Protein AF-A0A6G0VRV9-F1 (afdb_monomer)

InterPro domains:
  IPR029526 PiggyBac transposable element-derived protein [PF13843] (2-121)

Radius of gyration: 24.83 Å; Cα contacts (8 Å, |Δi|>4): 160; chains: 1; bounding box: 60×43×81 Å

Nearest PDB structures (foldseek):
  6x68-assembly1_C  TM=9.248E-01  e=3.740E-11  Trichoplusia ni
  4j36-assembly1_A  TM=4.587E-01  e=7.757E-01  Saccharomyces cerevisiae S288C
  3bw6-assembly1_A  TM=4.828E-01  e=2.258E+00  Saccharomyces cerevisiae
  4j36-assembly2_B  TM=3.950E-01  e=1.282E+00  Saccharomyces cerevisiae S288C
  5f4h-assembly1_B  TM=2.275E-01  e=4.232E+00  Saccharolobus islandicus L.S.2.15

Structure (mmCIF, N/CA/C/O backbone):
data_AF-A0A6G0VRV9-F1
#
_entry.id   AF-A0A6G0VRV9-F1
#
loop_
_atom_site.group_PDB
_atom_site.id
_atom_site.type_symbol
_atom_site.label_atom_id
_atom_site.label_alt_id
_atom_site.label_comp_id
_atom_site.label_asym_id
_atom_site.label_entity_id
_atom_site.label_seq_id
_atom_site.pdbx_PDB_ins_code
_atom_site.Cartn_x
_atom_site.Cartn_y
_atom_site.Cartn_z
_atom_site.occupancy
_atom_site.B_iso_or_equiv
_atom_site.auth_seq_id
_atom_site.auth_comp_id
_atom_site.auth_asym_id
_atom_site.auth_atom_id
_atom_site.pdbx_PDB_model_num
ATOM 1 N N . MET A 1 1 ? -25.689 -2.044 -9.302 1.00 43.22 1 MET A N 1
ATOM 2 C CA . MET A 1 1 ? -24.372 -1.617 -9.825 1.00 43.22 1 MET A CA 1
ATOM 3 C C . MET A 1 1 ? -24.298 -1.969 -11.307 1.00 43.22 1 MET A C 1
ATOM 5 O O . MET A 1 1 ? -24.482 -3.130 -11.628 1.00 43.22 1 MET A O 1
ATOM 9 N N . GLN A 1 2 ? -24.072 -1.004 -12.206 1.00 52.72 2 GLN A N 1
ATOM 10 C CA . GLN A 1 2 ? -23.997 -1.233 -13.667 1.00 52.72 2 GLN A CA 1
ATOM 11 C C . GLN A 1 2 ? -22.616 -1.723 -14.156 1.00 52.72 2 GLN A C 1
ATOM 13 O O . GLN A 1 2 ? -22.449 -2.021 -15.333 1.00 52.72 2 GLN A O 1
ATOM 18 N N . LYS A 1 3 ? -21.619 -1.819 -13.265 1.00 58.75 3 LYS A N 1
ATOM 19 C CA . LYS A 1 3 ? -20.287 -2.380 -13.538 1.00 58.75 3 LYS A CA 1
ATOM 20 C C . LYS A 1 3 ? -19.941 -3.388 -12.439 1.00 58.75 3 LYS A C 1
ATOM 22 O O . LYS A 1 3 ? -20.098 -3.063 -11.264 1.00 58.75 3 LYS A O 1
ATOM 27 N N . GLN A 1 4 ? -19.487 -4.585 -12.815 1.00 83.56 4 GLN A N 1
ATOM 28 C CA . GLN A 1 4 ? -19.044 -5.658 -11.909 1.00 83.56 4 GLN A CA 1
ATOM 29 C C . GLN A 1 4 ? -17.638 -5.360 -11.353 1.00 83.56 4 GLN A C 1
ATOM 31 O O . GLN A 1 4 ? -16.681 -6.077 -11.624 1.00 83.56 4 GLN A O 1
ATOM 36 N N . ILE A 1 5 ? -17.488 -4.244 -10.639 1.00 89.25 5 ILE A N 1
ATOM 37 C CA . ILE A 1 5 ? -16.215 -3.818 -10.048 1.00 89.25 5 ILE A CA 1
ATOM 38 C C . ILE A 1 5 ? -16.425 -3.646 -8.551 1.00 89.25 5 ILE A C 1
ATOM 40 O O . ILE A 1 5 ? -17.371 -2.982 -8.126 1.00 89.25 5 ILE A O 1
ATOM 44 N N . THR A 1 6 ? -15.522 -4.215 -7.760 1.00 92.00 6 THR A N 1
ATOM 45 C CA . THR A 1 6 ? -15.477 -4.036 -6.311 1.00 92.00 6 THR A CA 1
ATOM 46 C C . THR A 1 6 ? -14.357 -3.073 -5.919 1.00 92.00 6 THR A C 1
ATOM 48 O O . THR A 1 6 ? -13.410 -2.836 -6.669 1.00 92.00 6 THR A O 1
ATOM 51 N N . LEU A 1 7 ? -14.478 -2.484 -4.731 1.00 92.12 7 LEU A N 1
ATOM 52 C CA . LEU A 1 7 ? -13.477 -1.601 -4.147 1.00 92.12 7 LEU A CA 1
ATOM 53 C C . LEU A 1 7 ? -12.959 -2.207 -2.843 1.00 92.12 7 LEU A C 1
ATOM 55 O O . LEU A 1 7 ? -13.732 -2.721 -2.033 1.00 92.12 7 LEU A O 1
ATOM 59 N N . VAL A 1 8 ? -11.657 -2.079 -2.614 1.00 94.44 8 VAL A N 1
ATOM 60 C CA . VAL A 1 8 ? -11.011 -2.260 -1.311 1.00 94.44 8 VAL A CA 1
ATOM 61 C C . VAL A 1 8 ? -9.999 -1.132 -1.168 1.00 94.44 8 VAL A C 1
ATOM 63 O O . VAL A 1 8 ? -9.165 -0.930 -2.049 1.00 94.44 8 VAL A O 1
ATOM 66 N N . GLY A 1 9 ? -10.058 -0.370 -0.081 1.00 94.94 9 GLY A N 1
ATOM 67 C CA . GLY A 1 9 ? -9.124 0.735 0.103 1.00 94.94 9 GLY A CA 1
ATOM 68 C C . GLY A 1 9 ? -9.115 1.308 1.506 1.00 94.94 9 GLY A C 1
ATOM 69 O O . GLY A 1 9 ? -10.028 1.090 2.300 1.00 94.94 9 GLY A O 1
ATOM 70 N N . THR A 1 10 ? -8.062 2.063 1.811 1.00 95.31 10 THR A N 1
ATOM 71 C CA . THR A 1 10 ? -7.952 2.786 3.080 1.00 95.31 10 THR A CA 1
ATOM 72 C C . THR A 1 10 ? -8.697 4.114 3.019 1.00 95.31 10 THR A C 1
ATOM 74 O O . THR A 1 10 ? -8.670 4.823 2.013 1.00 95.31 10 THR A O 1
ATOM 77 N N . LEU A 1 11 ? -9.346 4.478 4.123 1.00 95.12 11 LEU A N 1
ATOM 78 C CA . LEU A 1 11 ? -9.965 5.785 4.297 1.00 95.12 11 LEU A CA 1
ATOM 79 C C . LEU A 1 11 ? -9.129 6.653 5.234 1.00 95.12 11 LEU A C 1
ATOM 81 O O . LEU A 1 11 ? -8.619 6.207 6.264 1.00 95.12 11 LEU A O 1
ATOM 85 N N . LYS A 1 12 ? -9.014 7.938 4.890 1.00 93.88 12 LYS A N 1
ATOM 86 C CA . LYS A 1 12 ? -8.414 8.929 5.786 1.00 93.88 12 LYS A CA 1
ATOM 87 C C . LYS A 1 12 ? -9.368 9.198 6.954 1.00 93.88 12 LYS A C 1
ATOM 89 O O . LYS A 1 12 ? -10.559 9.393 6.753 1.00 93.88 12 LYS A O 1
ATOM 94 N N . LYS A 1 13 ? -8.826 9.294 8.170 1.00 91.88 13 LYS A N 1
ATOM 95 C CA . LYS A 1 13 ? -9.591 9.526 9.414 1.00 91.88 13 LYS A CA 1
ATOM 96 C C . LYS A 1 13 ? -10.388 10.839 9.468 1.00 91.88 13 LYS A C 1
ATOM 98 O O . LYS A 1 13 ? -11.189 11.017 10.368 1.00 91.88 13 LYS A O 1
ATOM 103 N N . ASN A 1 14 ? -10.124 11.784 8.565 1.00 92.50 14 ASN A N 1
ATOM 104 C CA . ASN A 1 14 ? -10.771 13.099 8.532 1.00 92.50 14 ASN A CA 1
ATOM 105 C C . ASN A 1 14 ? -12.059 13.126 7.689 1.00 92.50 14 ASN A C 1
ATOM 107 O O . ASN A 1 14 ? -12.568 14.204 7.390 1.00 92.50 14 ASN A O 1
ATOM 111 N N . LYS A 1 15 ? -12.546 11.964 7.247 1.00 92.31 15 LYS A N 1
ATOM 112 C CA . LYS A 1 15 ? -13.795 11.839 6.496 1.00 92.31 15 LYS A CA 1
ATOM 113 C C . LYS A 1 15 ? -14.981 11.912 7.457 1.00 92.31 15 LYS A C 1
ATOM 115 O O . LYS A 1 15 ? -14.997 11.203 8.458 1.00 92.31 15 LYS A O 1
ATOM 120 N N . ARG A 1 16 ? -15.937 12.798 7.158 1.00 92.25 16 ARG A N 1
ATOM 121 C CA . ARG A 1 16 ? -17.099 13.099 8.019 1.00 92.25 16 ARG A CA 1
ATOM 122 C C . ARG A 1 16 ? -18.074 11.925 8.104 1.00 92.25 16 ARG A C 1
ATOM 124 O O . ARG A 1 16 ? -18.843 11.832 9.045 1.00 92.25 16 ARG A O 1
ATOM 131 N N . GLU A 1 17 ? -18.019 11.044 7.117 1.00 92.50 17 GLU A N 1
ATOM 132 C CA . GLU A 1 17 ? -18.858 9.862 6.967 1.00 92.50 17 GLU A CA 1
ATOM 133 C C . GLU A 1 17 ? -18.416 8.705 7.878 1.00 92.50 17 GLU A C 1
ATOM 135 O O . GLU A 1 17 ? -19.108 7.695 7.965 1.00 92.50 17 GLU A O 1
ATOM 140 N N . ILE A 1 18 ? -17.252 8.821 8.526 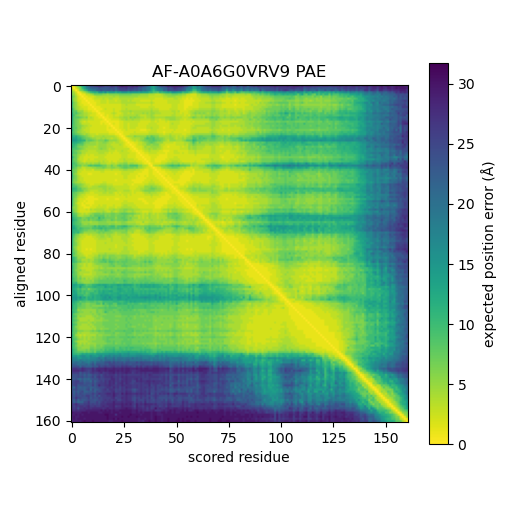1.00 93.56 18 ILE A N 1
ATOM 141 C CA . ILE A 1 18 ? -16.722 7.797 9.427 1.00 93.56 18 ILE A CA 1
ATOM 142 C C . ILE A 1 18 ? -17.308 8.019 10.828 1.00 93.56 18 ILE A C 1
ATOM 144 O O . ILE A 1 18 ? -17.050 9.074 11.417 1.00 93.56 18 ILE A O 1
ATOM 148 N N . PRO A 1 19 ? -18.021 7.032 11.404 1.00 93.75 19 PRO A N 1
ATOM 149 C CA . PRO A 1 19 ? -18.536 7.154 12.761 1.00 93.75 19 PRO A CA 1
ATOM 150 C C . PRO A 1 19 ? -17.398 7.289 13.791 1.00 93.75 19 PRO A C 1
ATOM 152 O O . PRO A 1 19 ? -16.334 6.677 13.609 1.00 93.75 19 PRO A O 1
ATOM 155 N N . PRO A 1 20 ? -17.585 8.053 14.885 1.00 92.44 20 PRO A N 1
ATOM 156 C CA . PRO A 1 20 ? -16.558 8.260 15.910 1.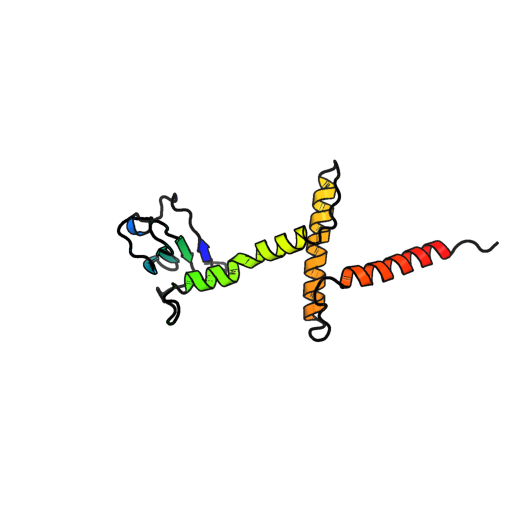00 92.44 20 PRO A CA 1
ATOM 157 C C . PRO A 1 20 ? -15.981 6.960 16.488 1.00 92.44 20 PRO A C 1
ATOM 159 O O . PRO A 1 20 ? -14.792 6.890 16.804 1.00 92.44 20 PRO A O 1
ATOM 162 N N . GLU A 1 21 ? -16.782 5.897 16.546 1.00 92.62 21 GLU A N 1
ATOM 163 C CA . GLU A 1 21 ? -16.405 4.568 17.030 1.00 92.62 21 GLU A CA 1
ATOM 164 C C . GLU A 1 21 ? -15.311 3.928 16.171 1.00 92.62 21 GLU A C 1
ATOM 166 O O . GLU A 1 21 ? -14.553 3.097 16.665 1.00 92.62 21 GLU A O 1
ATOM 171 N N . PHE A 1 22 ? -15.173 4.319 14.900 1.00 93.75 22 PHE A N 1
ATOM 172 C CA . PHE A 1 22 ? -14.143 3.823 13.979 1.00 93.75 22 PHE A CA 1
ATOM 173 C C . PHE A 1 22 ? -12.854 4.651 14.038 1.00 93.75 22 PHE A C 1
ATOM 175 O O . PHE A 1 22 ? -11.816 4.216 13.539 1.00 93.75 22 PHE A O 1
ATOM 182 N N . LEU A 1 23 ? -12.871 5.814 14.693 1.00 92.81 23 LEU A N 1
ATOM 183 C CA . LEU A 1 23 ? -11.705 6.685 14.808 1.00 92.81 23 LEU A CA 1
ATOM 184 C C . LEU A 1 23 ? -10.690 6.167 15.846 1.00 92.81 23 LEU A C 1
ATOM 186 O O . LEU A 1 23 ? -11.016 5.327 16.693 1.00 92.81 23 LEU A O 1
ATOM 190 N N . PRO A 1 24 ? -9.424 6.623 15.794 1.00 90.31 24 PRO A N 1
ATOM 191 C CA . PRO A 1 24 ? -8.433 6.265 16.801 1.00 90.31 24 PRO A CA 1
ATOM 192 C C . PRO A 1 24 ? -8.836 6.774 18.188 1.00 90.31 24 PRO A C 1
ATOM 194 O O . PRO A 1 24 ? -9.079 7.965 18.364 1.00 90.31 24 PRO A O 1
ATOM 197 N N . HIS A 1 25 ? -8.836 5.886 19.182 1.00 88.19 25 HIS A N 1
ATOM 198 C CA . HIS A 1 25 ? -9.127 6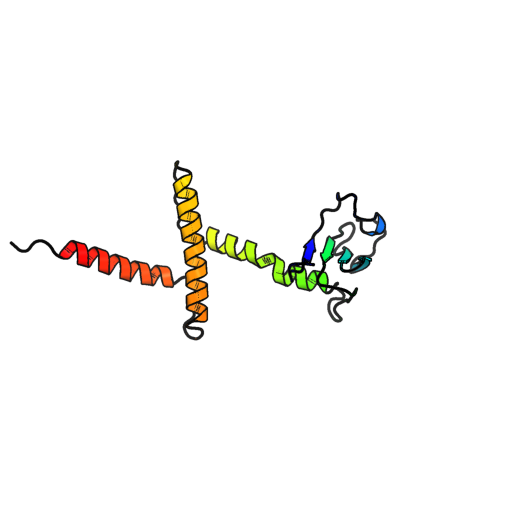.224 20.575 1.00 88.19 25 HIS A CA 1
ATOM 199 C C . HIS A 1 25 ? -8.120 5.539 21.508 1.00 88.19 25 HIS A C 1
ATOM 201 O 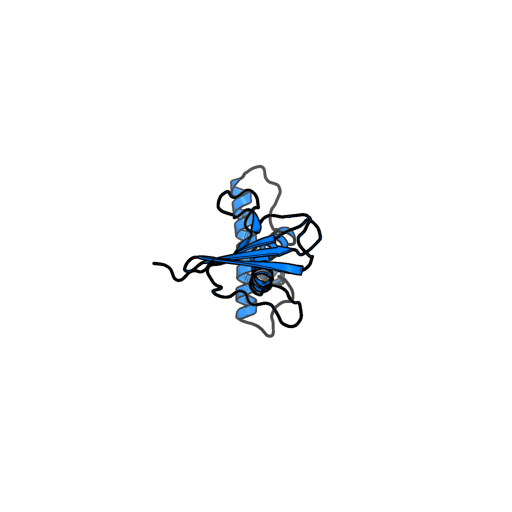O . HIS A 1 25 ? -7.690 4.418 21.232 1.00 88.19 25 HIS A O 1
ATOM 207 N N . LYS A 1 26 ? -7.746 6.192 22.618 1.00 86.06 26 LYS A N 1
ATOM 208 C CA . LYS A 1 26 ? -6.733 5.674 23.568 1.00 86.06 26 LYS A CA 1
ATOM 209 C C . LYS A 1 26 ? -7.151 4.357 24.232 1.00 86.06 26 LYS A C 1
ATOM 211 O O . LYS A 1 26 ? -6.293 3.551 24.574 1.00 86.06 26 LYS A O 1
ATOM 216 N N . ASN A 1 27 ? -8.459 4.146 24.368 1.00 87.50 27 ASN A N 1
ATOM 217 C CA . ASN A 1 27 ? -9.037 2.991 25.061 1.00 87.50 27 ASN A CA 1
ATOM 218 C C . ASN A 1 27 ? -9.181 1.751 24.164 1.00 87.50 27 ASN A C 1
ATOM 220 O O . ASN A 1 27 ? -9.602 0.705 24.645 1.00 87.50 27 ASN A O 1
ATOM 224 N N . LYS A 1 28 ? -8.859 1.835 22.864 1.00 88.88 28 LYS A N 1
ATOM 225 C CA . LYS A 1 28 ? -8.941 0.664 21.984 1.00 88.88 28 LYS A CA 1
ATOM 226 C C . LYS A 1 28 ? -7.758 -0.273 22.217 1.00 88.88 28 LYS A C 1
ATOM 228 O O . LYS A 1 28 ? -6.600 0.147 22.151 1.00 88.88 28 LYS A O 1
ATOM 233 N N . ALA A 1 29 ? -8.057 -1.553 22.423 1.00 90.81 29 ALA A N 1
ATOM 234 C CA . ALA A 1 29 ? -7.047 -2.595 22.552 1.00 90.81 29 ALA A CA 1
ATOM 235 C C . ALA A 1 29 ? -6.269 -2.783 21.238 1.00 90.81 29 ALA A C 1
ATOM 237 O O . ALA A 1 29 ? -6.822 -2.675 20.140 1.00 90.81 29 ALA A O 1
ATOM 238 N N . VAL A 1 30 ? -4.974 -3.078 21.341 1.00 91.69 30 VAL A N 1
ATOM 239 C CA . VAL A 1 30 ? -4.156 -3.436 20.174 1.00 91.69 30 VAL A CA 1
ATOM 240 C C . VAL A 1 30 ? -4.667 -4.756 19.596 1.00 91.69 30 VAL A C 1
ATOM 242 O O . VAL A 1 30 ? -5.093 -5.635 20.338 1.00 91.69 30 VAL A O 1
ATOM 245 N N . SER A 1 31 ? -4.651 -4.872 18.270 1.00 91.44 31 SER A N 1
ATOM 246 C CA . SER A 1 31 ? -5.206 -5.991 17.503 1.00 91.44 31 SER A CA 1
ATOM 247 C C . SER A 1 31 ? -6.729 -6.148 17.593 1.00 91.44 31 SER A C 1
ATOM 249 O O . SER A 1 31 ? -7.259 -7.149 17.122 1.00 91.44 31 SER A O 1
ATOM 251 N N . SER A 1 32 ? -7.448 -5.160 18.137 1.00 91.94 32 SER A N 1
ATOM 252 C CA . SER A 1 32 ? -8.911 -5.121 18.057 1.00 91.94 32 SER A CA 1
ATOM 253 C C . SER A 1 32 ? -9.393 -4.621 16.694 1.00 91.94 32 SER A C 1
ATOM 255 O O . SER A 1 32 ? -8.721 -3.822 16.025 1.00 91.94 32 SER A O 1
ATOM 257 N N . SER A 1 33 ? -10.578 -5.093 16.305 1.00 93.44 33 SER A N 1
ATOM 258 C CA . SER A 1 33 ? -11.244 -4.752 15.048 1.00 93.44 33 SER A CA 1
ATOM 259 C C . SER A 1 33 ? -12.701 -4.392 15.310 1.00 93.44 33 SER A C 1
ATOM 261 O O . SER A 1 33 ? -13.356 -5.033 16.126 1.00 93.44 33 SER A O 1
ATOM 263 N N . ILE A 1 34 ? -13.203 -3.376 14.615 1.00 94.12 34 ILE A N 1
ATOM 264 C CA . ILE A 1 34 ? -14.617 -2.987 14.603 1.00 94.12 34 ILE A CA 1
ATOM 265 C C . ILE A 1 34 ? -15.093 -3.045 13.158 1.00 94.12 34 ILE A C 1
ATOM 267 O O . ILE A 1 34 ? -14.393 -2.562 12.263 1.00 94.12 34 ILE A O 1
ATOM 271 N N . PHE A 1 35 ? -16.278 -3.608 12.953 1.00 95.12 35 PHE A N 1
ATOM 272 C CA . PHE A 1 35 ? -16.893 -3.770 11.644 1.00 95.12 35 PHE A CA 1
ATOM 273 C C . PHE A 1 35 ? -18.228 -3.033 11.594 1.00 95.12 35 PHE A C 1
ATOM 275 O O . PHE A 1 35 ? -19.011 -3.090 12.537 1.00 95.12 35 PHE A O 1
ATOM 282 N N . GLY A 1 36 ? -18.469 -2.325 10.498 1.00 94.12 36 GLY A N 1
ATOM 283 C CA . GLY A 1 36 ? -19.724 -1.647 10.207 1.00 94.12 36 GLY A CA 1
ATOM 284 C C . GLY A 1 36 ? -20.205 -2.075 8.836 1.00 94.12 36 GLY A C 1
ATOM 285 O O . GLY A 1 36 ? -19.415 -2.118 7.895 1.00 94.12 36 GLY A O 1
ATOM 286 N N . PHE A 1 37 ? -21.488 -2.390 8.722 1.00 93.81 37 PHE A N 1
ATOM 287 C CA . PHE A 1 37 ? -22.076 -2.898 7.489 1.00 93.81 37 PHE A CA 1
ATOM 288 C C . PHE A 1 37 ? -23.188 -1.964 7.044 1.00 93.81 37 PHE A C 1
ATOM 290 O O . PHE A 1 37 ? -24.045 -1.575 7.836 1.00 93.81 37 PHE A O 1
ATOM 297 N N . GLN A 1 38 ? -23.171 -1.597 5.769 1.00 90.75 38 GLN A N 1
ATOM 298 C CA . GLN A 1 38 ? -24.234 -0.818 5.160 1.00 90.75 38 GLN A CA 1
ATOM 299 C C . GLN A 1 38 ? -24.470 -1.322 3.742 1.00 90.75 38 GLN A C 1
ATOM 301 O O . GLN A 1 38 ? -23.659 -1.070 2.853 1.00 90.75 38 GLN A O 1
ATOM 306 N N . LYS A 1 39 ? -25.618 -1.977 3.528 1.00 87.31 39 LYS A N 1
ATOM 307 C CA . LYS A 1 39 ? -25.999 -2.583 2.243 1.00 87.31 39 LYS A CA 1
ATOM 308 C C . LYS A 1 39 ? -24.895 -3.515 1.718 1.00 87.31 39 LYS A C 1
ATOM 310 O O . LYS A 1 39 ? -24.680 -4.579 2.276 1.00 87.31 39 LYS A O 1
ATOM 315 N N . ASP A 1 40 ? -24.204 -3.084 0.671 1.00 88.06 40 ASP A N 1
ATOM 316 C CA . ASP A 1 40 ? -23.151 -3.755 -0.088 1.00 88.06 40 ASP A CA 1
ATOM 317 C C . ASP A 1 40 ? -21.742 -3.257 0.283 1.00 88.06 40 ASP A C 1
ATOM 319 O O . ASP A 1 40 ? -20.795 -3.388 -0.494 1.00 88.06 40 ASP A O 1
ATOM 323 N N . LYS A 1 41 ? -21.602 -2.618 1.450 1.00 92.19 41 LYS A N 1
ATOM 324 C CA . LYS A 1 41 ? -20.353 -2.012 1.912 1.00 92.19 41 LYS A CA 1
ATOM 325 C C . LYS A 1 41 ? -20.035 -2.434 3.330 1.00 92.19 41 LYS A C 1
ATOM 327 O O . LYS A 1 41 ? -20.900 -2.466 4.205 1.00 92.19 41 LYS A O 1
ATOM 332 N N . MET A 1 42 ? -18.751 -2.632 3.558 1.00 94.50 42 MET A N 1
ATOM 333 C CA . MET A 1 42 ? -18.176 -2.956 4.843 1.00 94.50 42 MET A CA 1
ATOM 334 C C . MET A 1 42 ? -17.094 -1.938 5.190 1.00 94.50 42 MET A C 1
ATOM 336 O O . MET A 1 42 ? -16.147 -1.715 4.432 1.00 94.50 42 MET A O 1
ATOM 340 N N . LEU A 1 43 ? -17.228 -1.327 6.360 1.00 95.56 43 LEU A N 1
ATOM 341 C CA . LEU A 1 43 ? -16.241 -0.458 6.976 1.00 95.56 43 LEU A CA 1
ATOM 342 C C . LEU A 1 43 ? -15.532 -1.236 8.085 1.00 95.56 43 LEU A C 1
ATOM 344 O O . LEU A 1 43 ? -16.173 -1.865 8.920 1.00 95.56 43 LEU A O 1
ATOM 348 N N . THR A 1 44 ? -14.206 -1.184 8.116 1.00 95.38 44 THR A N 1
ATOM 349 C CA . THR A 1 44 ? -13.388 -1.854 9.132 1.00 95.38 44 THR A CA 1
ATOM 350 C C . THR A 1 44 ? -12.458 -0.858 9.796 1.00 95.38 44 THR A C 1
ATOM 352 O O . THR A 1 44 ? -11.726 -0.152 9.112 1.00 95.38 44 THR A O 1
ATOM 355 N N . SER A 1 45 ? -12.438 -0.833 11.126 1.00 95.62 45 SER A N 1
ATOM 356 C CA . SER A 1 45 ? -11.444 -0.122 11.935 1.00 95.62 45 SER A CA 1
ATOM 357 C C . SER A 1 45 ? -10.572 -1.146 12.651 1.00 95.62 45 SER A C 1
ATOM 359 O O . SER A 1 45 ? -11.046 -1.793 13.581 1.00 95.62 45 SER A O 1
ATOM 361 N N . TYR A 1 46 ? -9.295 -1.242 12.288 1.00 95.25 46 TYR A N 1
ATOM 362 C CA . TYR A 1 46 ? -8.319 -2.125 12.934 1.00 95.25 46 TYR A CA 1
ATOM 363 C C . TYR A 1 46 ? -7.237 -1.334 13.659 1.00 95.25 46 TYR A C 1
ATOM 365 O O . TYR A 1 46 ? -6.738 -0.332 13.143 1.00 95.25 46 TYR A O 1
ATOM 373 N N . VAL A 1 47 ? -6.825 -1.802 14.836 1.00 94.81 47 VAL A N 1
ATOM 374 C CA . VAL A 1 47 ? -5.806 -1.148 15.669 1.00 94.81 47 VAL A CA 1
ATOM 375 C C . VAL A 1 47 ? -4.492 -1.933 15.622 1.00 94.81 47 VAL A C 1
ATOM 377 O O . VAL A 1 47 ? -4.250 -2.769 16.489 1.00 94.81 47 VAL A O 1
ATOM 380 N N . PRO A 1 48 ? -3.590 -1.683 14.652 1.00 91.56 48 PRO A N 1
ATOM 381 C CA . PRO A 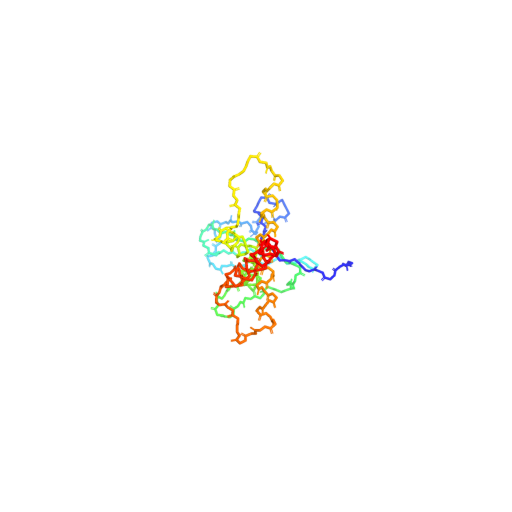1 48 ? -2.328 -2.422 14.566 1.00 91.56 48 PRO A CA 1
ATOM 382 C C . PRO A 1 48 ? -1.361 -2.113 15.715 1.00 91.56 48 PRO A C 1
ATOM 384 O O . PRO A 1 48 ? -0.500 -2.926 16.033 1.00 91.56 48 PRO A O 1
ATOM 387 N N . ARG A 1 49 ? -1.431 -0.904 16.290 1.00 91.69 49 ARG A N 1
ATOM 388 C CA . ARG A 1 49 ? -0.549 -0.422 17.366 1.00 91.69 49 ARG A CA 1
ATOM 389 C C . ARG A 1 49 ? -1.311 0.558 18.253 1.00 91.69 49 A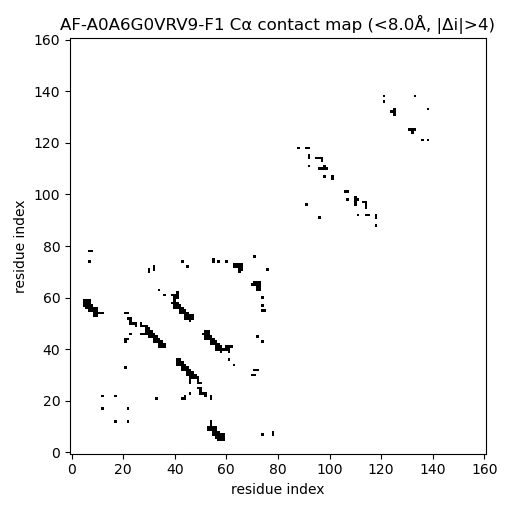RG A C 1
ATOM 391 O O . ARG A 1 49 ? -2.267 1.184 17.798 1.00 91.69 49 ARG A O 1
ATOM 398 N N . LYS A 1 50 ? -0.850 0.750 19.493 1.00 89.69 50 LYS A N 1
ATOM 399 C CA . LYS A 1 50 ? -1.450 1.710 20.435 1.00 89.69 50 LYS A CA 1
ATOM 400 C C . LYS A 1 50 ? -1.568 3.097 19.790 1.00 89.69 50 LYS A C 1
ATOM 402 O O . LYS A 1 50 ? -0.630 3.566 19.146 1.00 89.69 50 LYS A O 1
ATOM 407 N N . ASN A 1 51 ? -2.730 3.733 19.946 1.00 86.12 51 ASN A N 1
ATOM 408 C CA . ASN A 1 51 ? -3.075 5.044 19.375 1.00 86.12 51 ASN A CA 1
ATOM 409 C C . ASN A 1 51 ? -3.027 5.141 17.833 1.00 86.12 51 ASN A C 1
ATOM 411 O O . ASN A 1 51 ? -3.079 6.247 17.293 1.00 86.12 51 ASN A O 1
ATOM 415 N N . LYS A 1 52 ? -2.935 4.020 17.103 1.00 91.06 52 LYS A N 1
ATOM 416 C CA . LYS A 1 52 ? -3.001 3.996 15.636 1.00 91.06 52 LYS A CA 1
ATOM 417 C C . LYS A 1 52 ? -4.132 3.091 15.176 1.00 91.06 52 LYS A C 1
ATOM 419 O O . LYS A 1 52 ? -4.180 1.925 15.546 1.00 91.06 52 LYS A O 1
ATOM 424 N N . THR A 1 53 ? -4.982 3.619 14.304 1.00 93.88 53 THR A N 1
ATOM 425 C CA . THR A 1 53 ? -6.087 2.877 13.691 1.00 93.88 53 THR A CA 1
ATOM 426 C C . THR A 1 53 ? -6.001 3.002 12.181 1.00 93.88 53 THR A C 1
ATOM 428 O O . THR A 1 53 ? -5.753 4.089 11.657 1.00 93.88 53 THR A O 1
ATOM 431 N N . VAL A 1 54 ? -6.188 1.881 11.496 1.00 94.81 54 VAL A N 1
ATOM 432 C CA . VAL A 1 54 ? -6.329 1.802 10.046 1.00 94.81 54 VAL A CA 1
ATOM 433 C C . VAL A 1 54 ? -7.800 1.579 9.752 1.00 94.81 54 VAL A C 1
ATOM 435 O O . VAL A 1 54 ? -8.406 0.660 10.299 1.00 94.81 54 VAL A O 1
ATOM 438 N N . ILE A 1 55 ? -8.359 2.435 8.904 1.00 96.06 55 ILE A N 1
ATOM 439 C CA . ILE A 1 55 ? -9.757 2.365 8.497 1.00 96.06 55 ILE A CA 1
ATOM 440 C C . ILE A 1 55 ? -9.787 1.919 7.041 1.00 96.06 55 ILE A C 1
ATOM 442 O O . ILE A 1 55 ? -9.111 2.523 6.204 1.00 96.06 55 ILE A O 1
ATOM 446 N N . LEU A 1 56 ? -10.542 0.866 6.745 1.00 95.75 56 LEU A N 1
ATOM 447 C CA . LEU A 1 56 ? -10.718 0.334 5.399 1.00 95.75 56 LEU A CA 1
ATOM 448 C C . LEU A 1 56 ? -12.189 0.304 5.025 1.00 95.75 56 LEU A C 1
ATOM 450 O O . LEU A 1 56 ? -13.037 0.002 5.858 1.00 95.75 56 LEU A O 1
ATOM 454 N N . LEU A 1 57 ? -12.461 0.582 3.757 1.00 95.25 57 LEU A N 1
ATOM 455 C CA . LEU A 1 57 ? -13.759 0.409 3.131 1.00 95.25 57 LEU A CA 1
ATOM 456 C C . LEU A 1 57 ? -13.636 -0.673 2.068 1.00 95.25 57 LEU A C 1
ATOM 458 O O . LEU A 1 57 ? -12.707 -0.646 1.256 1.00 95.25 57 LEU A O 1
ATOM 462 N N . SER A 1 58 ? -14.591 -1.593 2.051 1.00 94.62 58 SER A N 1
ATOM 463 C CA . SER A 1 58 ? -14.716 -2.572 0.988 1.00 94.62 58 SER A CA 1
ATOM 464 C C . SER A 1 58 ? -16.154 -2.726 0.517 1.00 94.62 58 SER A C 1
ATOM 466 O O . SER A 1 58 ? -17.083 -2.617 1.306 1.00 94.62 58 SER A O 1
ATOM 468 N N . THR A 1 59 ? -16.316 -2.998 -0.775 1.00 93.75 59 THR A N 1
ATOM 469 C CA . THR A 1 59 ? -17.563 -3.495 -1.378 1.00 93.75 59 THR A CA 1
ATOM 470 C C . THR A 1 59 ? -17.417 -4.933 -1.891 1.00 93.75 59 THR A C 1
ATOM 472 O O . THR A 1 59 ? -18.244 -5.403 -2.663 1.00 93.75 59 THR A O 1
ATOM 475 N N . MET A 1 60 ? -16.306 -5.590 -1.547 1.00 91.00 60 MET A N 1
ATOM 476 C CA . MET A 1 60 ? -15.998 -6.983 -1.884 1.00 91.00 60 MET A CA 1
ATOM 477 C C . MET A 1 60 ? -16.350 -7.927 -0.731 1.00 91.00 60 MET A C 1
ATOM 479 O O . MET A 1 60 ? -16.710 -9.071 -0.970 1.00 91.00 60 MET A O 1
ATOM 483 N N . HIS A 1 61 ? -16.240 -7.437 0.505 1.00 92.38 61 HIS A N 1
ATOM 484 C CA . HIS A 1 61 ? -16.467 -8.212 1.719 1.00 92.38 61 HIS A CA 1
ATOM 485 C C . HIS A 1 61 ? -17.854 -7.915 2.289 1.00 92.38 61 HIS A C 1
ATOM 487 O O . HIS A 1 61 ? -18.239 -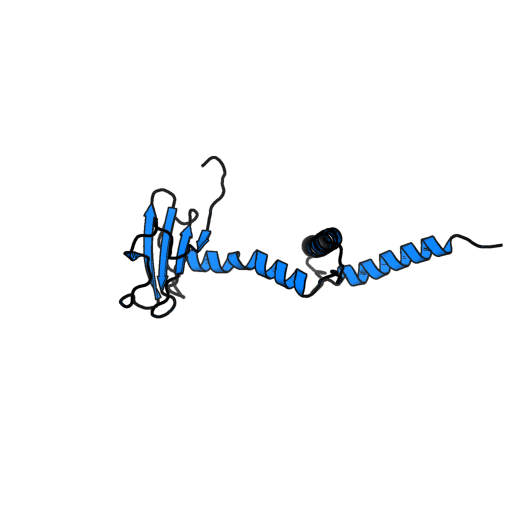6.750 2.410 1.00 92.38 61 HIS A O 1
ATOM 493 N N . ASP A 1 62 ? -18.570 -8.966 2.675 1.00 88.25 62 ASP A N 1
ATOM 494 C CA . ASP A 1 62 ? -19.897 -8.919 3.294 1.00 88.25 62 ASP A CA 1
ATOM 495 C C . ASP A 1 62 ? -19.872 -9.287 4.790 1.00 88.25 62 ASP A C 1
ATOM 497 O O . ASP A 1 62 ? -20.851 -9.054 5.500 1.00 88.25 62 ASP A O 1
ATOM 501 N N . LYS A 1 63 ? -18.753 -9.831 5.292 1.00 88.94 63 LYS A N 1
ATOM 502 C CA . LYS A 1 63 ? -18.603 -10.341 6.664 1.00 88.94 63 LYS A CA 1
ATOM 503 C C . LYS A 1 63 ? -17.315 -9.873 7.337 1.00 88.94 63 LYS A C 1
ATOM 505 O O . LYS A 1 63 ? -16.280 -9.683 6.710 1.00 88.94 63 LYS A O 1
ATOM 510 N N . GLY A 1 64 ? -17.394 -9.732 8.660 1.00 86.00 64 GLY A N 1
ATOM 511 C CA . GLY A 1 64 ? -16.300 -9.366 9.567 1.00 86.00 64 GLY A CA 1
ATOM 512 C C . GLY A 1 64 ? -15.412 -10.540 9.949 1.00 86.00 64 GLY A C 1
ATOM 513 O O . GLY A 1 64 ? -15.289 -10.841 11.134 1.00 86.00 64 GLY A O 1
ATOM 514 N N . SER A 1 65 ? -14.837 -11.225 8.967 1.00 89.50 65 SER A N 1
ATOM 515 C CA . SER A 1 65 ? -13.968 -12.380 9.185 1.00 89.50 65 SER A CA 1
ATOM 516 C C . SER A 1 65 ? -12.572 -11.973 9.671 1.00 89.50 65 SER A C 1
ATOM 518 O O . SER A 1 65 ? -11.996 -10.949 9.279 1.00 89.50 65 SER A O 1
ATOM 520 N N . LEU A 1 66 ? -12.032 -12.795 10.570 1.00 90.25 66 LEU A N 1
ATOM 521 C CA . LEU A 1 66 ? -10.671 -12.696 11.076 1.00 90.25 66 LEU A CA 1
ATOM 522 C C . LEU A 1 66 ? -9.905 -13.939 10.638 1.00 90.25 66 LEU A C 1
ATOM 524 O O . LEU A 1 66 ? -10.417 -15.049 10.742 1.00 90.25 66 LEU A O 1
ATOM 528 N N . ASP A 1 67 ? -8.659 -13.749 10.227 1.00 89.38 67 ASP A N 1
ATOM 529 C CA . ASP A 1 67 ? -7.759 -14.857 9.941 1.00 89.38 67 ASP A CA 1
ATOM 530 C C . ASP A 1 67 ? -7.435 -15.645 11.223 1.00 89.38 67 ASP A C 1
ATOM 532 O O . ASP A 1 67 ? -7.065 -15.064 12.250 1.00 89.38 67 ASP A O 1
ATOM 536 N N . ASN A 1 68 ? -7.526 -16.974 11.150 1.00 84.75 68 ASN A N 1
ATOM 537 C CA . ASN A 1 68 ? -7.366 -17.865 12.304 1.00 84.75 68 ASN A CA 1
ATOM 538 C C . ASN A 1 68 ? -5.965 -17.788 12.931 1.00 84.75 68 ASN A C 1
ATOM 540 O O . ASN A 1 68 ? -5.821 -17.954 14.143 1.00 84.75 68 ASN A O 1
ATOM 544 N N . PHE A 1 69 ? -4.933 -17.512 12.128 1.00 85.44 69 PHE A N 1
ATOM 545 C CA . PHE A 1 69 ? -3.544 -17.502 12.589 1.00 85.44 69 PHE A CA 1
ATOM 546 C C . PHE A 1 69 ? -3.113 -16.125 13.091 1.00 85.44 69 PHE A C 1
ATOM 548 O O . PHE A 1 69 ? -2.581 -15.978 14.190 1.00 85.44 69 PHE A O 1
ATOM 555 N N . THR A 1 70 ? -3.339 -15.090 12.285 1.00 86.06 70 THR A N 1
ATOM 556 C CA . THR A 1 70 ? -2.865 -13.731 12.562 1.00 86.06 70 THR A CA 1
ATOM 557 C C . THR A 1 70 ? -3.852 -12.901 13.375 1.00 86.06 70 THR A C 1
ATOM 559 O O . THR A 1 70 ? -3.466 -11.843 13.881 1.00 86.06 70 THR A O 1
ATOM 562 N N . LYS A 1 71 ? -5.111 -13.351 13.496 1.00 87.25 71 LYS A N 1
ATOM 563 C CA . LYS A 1 71 ? -6.235 -12.619 14.110 1.00 87.25 71 LYS A CA 1
ATOM 564 C C . LYS A 1 71 ? -6.471 -11.240 13.486 1.00 87.25 71 LYS A C 1
ATOM 566 O O . LYS A 1 71 ? -7.028 -10.343 14.122 1.00 87.25 71 LYS A O 1
ATOM 571 N N . LYS A 1 72 ? -6.009 -11.038 12.250 1.00 92.31 72 LYS A N 1
ATOM 572 C CA . LYS A 1 72 ? -6.213 -9.803 11.490 1.00 92.31 72 LYS A CA 1
ATOM 573 C C . LYS A 1 72 ? -7.492 -9.912 10.667 1.00 92.31 72 LYS A C 1
ATOM 575 O O . LYS A 1 72 ? -7.801 -11.001 10.194 1.00 92.31 72 LYS A O 1
ATOM 580 N N . PRO A 1 73 ? -8.196 -8.795 10.435 1.00 93.81 73 PRO A N 1
ATOM 581 C CA . PRO A 1 73 ? -9.281 -8.753 9.465 1.00 93.81 73 PRO A CA 1
ATOM 582 C C . PRO A 1 73 ? -8.831 -9.227 8.085 1.00 93.81 73 PRO A C 1
ATOM 584 O O . PRO A 1 73 ? -7.807 -8.751 7.587 1.00 93.81 73 PRO A O 1
ATOM 587 N N . GLU A 1 74 ? -9.614 -10.097 7.449 1.00 93.25 74 GLU A N 1
ATOM 588 C CA . GLU A 1 74 ? -9.321 -10.595 6.094 1.00 93.25 74 GLU A CA 1
ATOM 589 C C . GLU A 1 74 ? -9.172 -9.445 5.092 1.00 93.25 74 GLU A C 1
ATOM 591 O O . GLU A 1 74 ? -8.178 -9.372 4.376 1.00 93.25 74 GLU A O 1
ATOM 596 N N . ILE A 1 75 ? -10.041 -8.432 5.175 1.00 93.88 75 ILE A N 1
ATOM 597 C CA . ILE A 1 75 ? -9.948 -7.192 4.383 1.00 93.88 75 ILE A CA 1
ATOM 598 C C . ILE A 1 75 ? -8.563 -6.523 4.435 1.00 93.88 75 ILE A C 1
ATOM 600 O O . ILE A 1 75 ? -8.126 -5.910 3.460 1.00 93.88 75 ILE A O 1
ATOM 604 N N . ILE A 1 76 ? -7.845 -6.616 5.560 1.00 93.88 76 ILE A N 1
ATOM 605 C CA . ILE A 1 76 ? -6.490 -6.062 5.694 1.00 93.88 76 ILE A CA 1
ATOM 606 C C . ILE A 1 76 ? -5.463 -6.939 4.998 1.00 93.88 76 ILE A C 1
ATOM 608 O O . ILE A 1 76 ? -4.497 -6.412 4.443 1.00 93.88 76 ILE A O 1
ATOM 612 N N . MET A 1 77 ? -5.642 -8.254 5.049 1.00 92.75 77 MET A N 1
ATOM 613 C CA . MET A 1 77 ? -4.788 -9.200 4.342 1.00 92.75 77 MET A CA 1
ATOM 614 C C . MET A 1 77 ? -4.937 -9.001 2.833 1.00 92.75 77 MET A C 1
ATOM 616 O O . MET A 1 77 ? -3.937 -8.764 2.152 1.00 92.75 77 MET A O 1
ATOM 620 N N . ASP A 1 78 ? -6.173 -8.924 2.349 1.00 92.94 78 ASP A N 1
ATOM 621 C CA . ASP A 1 78 ? -6.497 -8.688 0.942 1.00 92.94 78 ASP A CA 1
ATOM 622 C C . ASP A 1 78 ? -5.979 -7.337 0.457 1.00 92.94 78 ASP A C 1
ATOM 624 O O . ASP A 1 78 ? -5.282 -7.258 -0.560 1.00 92.94 78 ASP A O 1
ATOM 628 N N . TYR A 1 79 ? -6.215 -6.269 1.225 1.00 94.00 79 TYR A N 1
ATOM 629 C CA . TYR A 1 79 ? -5.649 -4.956 0.926 1.00 94.00 79 TYR A CA 1
ATOM 630 C C . TYR A 1 79 ? -4.117 -4.997 0.859 1.00 94.00 79 TYR A C 1
ATOM 632 O O . TYR A 1 79 ? -3.519 -4.435 -0.055 1.00 94.00 79 TYR A O 1
ATOM 640 N N . ASN A 1 80 ? -3.450 -5.662 1.808 1.00 92.12 80 ASN A N 1
ATOM 641 C CA . ASN A 1 80 ? -1.989 -5.725 1.822 1.00 92.12 80 ASN A CA 1
ATOM 642 C C . ASN A 1 80 ? -1.409 -6.555 0.673 1.00 92.12 80 ASN A C 1
ATOM 644 O O . ASN A 1 80 ? -0.324 -6.215 0.202 1.00 92.12 80 ASN A O 1
ATOM 648 N N . SER A 1 81 ? -2.113 -7.597 0.225 1.00 91.19 81 SER A N 1
ATOM 649 C CA . SER A 1 81 ? -1.698 -8.423 -0.913 1.00 91.19 81 SER A CA 1
ATOM 650 C C . SER A 1 81 ? -1.765 -7.662 -2.244 1.00 91.19 81 SER A C 1
ATOM 652 O O . SER A 1 81 ? -0.925 -7.866 -3.117 1.00 91.19 81 SER A O 1
ATOM 654 N N . THR A 1 82 ? -2.711 -6.726 -2.377 1.00 89.81 82 THR A N 1
ATOM 655 C CA . THR A 1 82 ? -3.007 -6.041 -3.647 1.00 89.81 82 THR A CA 1
ATOM 656 C C . THR A 1 82 ? -2.431 -4.629 -3.746 1.00 89.81 82 THR A C 1
ATOM 658 O O . THR A 1 82 ? -2.034 -4.203 -4.832 1.00 89.81 82 THR A O 1
ATOM 661 N N . LYS A 1 83 ? -2.306 -3.895 -2.630 1.00 89.44 83 LYS A N 1
ATOM 662 C CA . LYS A 1 83 ? -1.873 -2.480 -2.616 1.00 89.44 83 LYS A CA 1
ATOM 663 C C . LYS A 1 83 ? -0.501 -2.216 -3.251 1.00 89.44 83 LYS A C 1
ATOM 665 O O . LYS A 1 83 ? -0.217 -1.085 -3.623 1.00 89.44 83 LYS A O 1
ATOM 670 N N . GLY A 1 84 ? 0.364 -3.230 -3.332 1.00 88.38 84 GLY A N 1
ATOM 671 C CA . GLY A 1 84 ? 1.752 -3.080 -3.775 1.00 88.38 84 GLY A CA 1
ATOM 672 C C . GLY A 1 84 ? 1.948 -3.030 -5.290 1.00 88.38 84 GLY A C 1
ATOM 673 O O . GLY A 1 84 ? 3.056 -2.742 -5.729 1.00 88.38 84 GLY A O 1
ATOM 674 N N . GLY A 1 85 ? 0.918 -3.312 -6.098 1.00 86.81 85 GLY A N 1
ATOM 675 C CA . GLY A 1 85 ? 1.073 -3.442 -7.553 1.00 86.81 85 GLY A CA 1
ATOM 676 C C . GLY A 1 85 ? 1.696 -2.209 -8.219 1.00 86.81 85 GLY A C 1
ATOM 677 O O . GLY A 1 85 ? 2.669 -2.335 -8.961 1.00 86.81 85 GLY A O 1
ATOM 678 N N . VAL A 1 86 ? 1.182 -1.016 -7.905 1.00 87.31 86 VAL A N 1
ATOM 679 C CA . VAL A 1 86 ? 1.680 0.253 -8.469 1.00 87.31 86 VAL A CA 1
ATOM 680 C C . VAL A 1 86 ? 3.076 0.584 -7.938 1.00 87.31 86 VAL A C 1
ATOM 682 O O . VAL A 1 86 ? 3.981 0.816 -8.733 1.00 87.31 86 VAL A O 1
ATOM 685 N N . ASP A 1 87 ? 3.291 0.491 -6.621 1.00 90.06 87 ASP A N 1
ATOM 686 C CA . ASP A 1 87 ? 4.592 0.770 -5.989 1.00 90.06 87 ASP A CA 1
ATOM 687 C C . ASP A 1 87 ? 5.720 -0.109 -6.563 1.00 90.06 87 ASP A C 1
ATOM 689 O O . ASP A 1 87 ? 6.863 0.330 -6.719 1.00 90.06 87 ASP A O 1
ATOM 693 N N . ILE A 1 88 ? 5.413 -1.369 -6.892 1.00 87.56 88 ILE A N 1
ATOM 694 C CA . ILE A 1 88 ? 6.361 -2.301 -7.511 1.00 87.56 88 ILE A CA 1
ATOM 695 C C . ILE A 1 88 ? 6.729 -1.835 -8.925 1.00 87.56 88 ILE A C 1
ATOM 697 O O . ILE A 1 88 ? 7.914 -1.818 -9.272 1.00 87.56 88 ILE A O 1
ATOM 701 N N . VAL A 1 89 ? 5.743 -1.436 -9.732 1.00 87.88 89 VAL A N 1
ATOM 702 C CA . VAL A 1 89 ? 5.962 -0.900 -11.086 1.00 87.88 89 VAL A CA 1
ATOM 703 C C . VAL A 1 89 ? 6.775 0.393 -11.028 1.00 87.88 89 VAL A C 1
ATOM 705 O O . VAL A 1 89 ? 7.768 0.510 -11.747 1.00 87.88 89 VAL A O 1
ATOM 708 N N . ASP A 1 90 ? 6.448 1.307 -10.118 1.00 87.94 90 ASP A N 1
ATOM 709 C CA . ASP A 1 90 ? 7.176 2.563 -9.922 1.00 87.94 90 ASP A CA 1
ATOM 710 C C . ASP A 1 90 ? 8.627 2.319 -9.498 1.00 87.94 90 ASP A C 1
ATOM 712 O O . ASP A 1 90 ? 9.560 2.899 -10.062 1.00 87.94 90 ASP A O 1
ATOM 716 N N . LYS A 1 91 ? 8.853 1.377 -8.574 1.00 88.38 91 LYS A N 1
ATOM 717 C CA . LYS A 1 91 ? 10.201 0.954 -8.178 1.00 88.38 91 LYS A CA 1
ATOM 718 C C . LYS A 1 91 ? 10.983 0.377 -9.357 1.00 88.38 91 LYS A C 1
ATOM 720 O O . LYS A 1 91 ? 12.174 0.667 -9.499 1.00 88.38 91 LYS A O 1
ATOM 725 N N . MET A 1 92 ? 10.347 -0.428 -10.211 1.00 86.38 92 MET A N 1
ATOM 726 C CA . MET A 1 92 ? 10.981 -0.974 -11.417 1.00 86.38 92 MET A CA 1
ATOM 727 C C . MET A 1 92 ? 11.315 0.123 -12.433 1.00 86.38 92 MET A C 1
ATOM 729 O O . MET A 1 92 ? 12.418 0.115 -12.986 1.00 86.38 92 MET A O 1
ATOM 733 N N . CYS A 1 93 ? 10.408 1.081 -12.634 1.00 87.12 93 CYS A N 1
ATOM 734 C CA . CYS A 1 93 ? 10.624 2.253 -13.476 1.00 87.12 93 CYS A CA 1
ATOM 735 C C . CYS A 1 93 ? 11.806 3.090 -12.980 1.00 87.12 93 CYS A C 1
ATOM 737 O O . CYS A 1 93 ? 12.659 3.445 -13.785 1.00 87.12 93 CYS A O 1
ATOM 739 N N . ALA A 1 94 ? 11.904 3.351 -11.673 1.00 87.00 94 ALA A N 1
ATOM 740 C CA . ALA A 1 94 ? 12.999 4.125 -11.090 1.00 87.00 94 ALA A CA 1
ATOM 741 C C . ALA A 1 94 ? 14.348 3.390 -11.163 1.00 87.00 94 ALA A C 1
ATOM 743 O O . ALA A 1 94 ? 15.354 3.972 -11.559 1.00 87.00 94 ALA A O 1
ATOM 744 N N . THR A 1 95 ? 14.369 2.094 -10.833 1.00 84.50 95 THR A N 1
ATOM 745 C CA . THR A 1 95 ? 15.608 1.292 -10.795 1.00 84.50 95 THR A CA 1
ATOM 746 C C . THR A 1 95 ? 16.221 1.106 -12.187 1.00 84.50 95 THR A C 1
ATOM 748 O O . THR A 1 95 ? 17.440 1.049 -12.329 1.00 84.50 95 THR A O 1
ATOM 751 N N . TYR A 1 96 ? 15.386 0.997 -13.223 1.00 79.25 96 TYR A N 1
ATOM 752 C CA . TYR A 1 96 ? 15.813 0.703 -14.594 1.00 79.25 96 TYR A CA 1
ATOM 753 C C . TYR A 1 96 ? 15.345 1.768 -15.584 1.00 79.25 96 TYR A C 1
ATOM 755 O O . TYR A 1 96 ? 14.942 1.438 -16.705 1.00 79.25 96 TYR A O 1
ATOM 763 N N . THR A 1 97 ? 15.381 3.029 -15.153 1.00 84.06 97 THR A N 1
ATOM 764 C CA . THR A 1 97 ? 14.915 4.153 -15.958 1.00 84.06 97 THR A CA 1
ATOM 765 C C . THR A 1 97 ? 15.795 4.380 -17.186 1.00 84.06 97 THR A C 1
ATOM 767 O O . THR A 1 97 ? 17.023 4.323 -17.125 1.00 84.06 97 THR A O 1
ATOM 770 N N . VAL A 1 98 ? 15.156 4.659 -18.319 1.00 85.38 98 VAL A N 1
ATOM 771 C CA . VAL A 1 98 ? 15.803 5.148 -19.548 1.00 85.38 98 VAL A CA 1
ATOM 772 C C . VAL A 1 98 ? 15.758 6.674 -19.667 1.00 85.38 98 VAL A C 1
ATOM 774 O O . VAL A 1 98 ? 16.251 7.225 -20.652 1.00 85.38 98 VAL A O 1
ATOM 777 N N . SER A 1 99 ? 15.165 7.353 -18.679 1.00 87.88 99 SER A N 1
ATOM 778 C CA . SER A 1 99 ? 14.998 8.802 -18.676 1.00 87.88 99 SER A CA 1
ATOM 779 C C . SER A 1 99 ? 16.339 9.524 -18.623 1.00 87.88 99 SER A C 1
ATOM 781 O O . SER A 1 99 ? 17.244 9.147 -17.879 1.00 87.88 99 SER A O 1
ATOM 783 N N . ARG A 1 100 ? 16.449 10.609 -19.392 1.00 87.12 100 ARG A N 1
ATOM 784 C CA . ARG A 1 100 ? 17.593 11.528 -19.368 1.00 87.12 100 ARG A CA 1
ATOM 785 C C . ARG A 1 100 ? 17.154 12.896 -18.860 1.00 87.12 100 ARG A C 1
ATOM 787 O O . ARG A 1 100 ? 16.019 13.304 -19.099 1.00 87.12 100 ARG A O 1
ATOM 794 N N . ILE A 1 101 ? 18.064 13.611 -18.197 1.00 87.25 101 ILE A N 1
ATOM 795 C CA . ILE A 1 101 ? 17.838 15.003 -17.789 1.00 87.25 101 ILE A CA 1
ATOM 796 C C . ILE A 1 101 ? 17.667 15.844 -19.057 1.00 87.25 101 ILE A C 1
ATOM 798 O O . ILE A 1 101 ? 18.569 15.912 -19.890 1.00 87.25 101 ILE A O 1
ATOM 802 N N . MET A 1 102 ? 16.496 16.459 -19.221 1.00 87.19 102 MET A N 1
ATOM 803 C CA . MET A 1 102 ? 16.152 17.278 -20.384 1.00 87.19 102 MET A CA 1
ATOM 804 C C . MET A 1 102 ? 15.281 18.460 -19.955 1.00 87.19 102 MET A C 1
ATOM 806 O O . MET A 1 102 ? 14.460 18.337 -19.054 1.00 87.19 102 MET A O 1
ATOM 810 N N . LYS A 1 103 ? 15.417 19.600 -20.643 1.00 90.00 103 LYS A N 1
ATOM 811 C CA . LYS A 1 103 ? 14.621 20.820 -20.389 1.00 90.00 103 LYS A CA 1
ATOM 812 C C . LYS A 1 103 ? 13.257 20.832 -21.099 1.00 90.00 103 LYS A C 1
ATOM 814 O O . LYS A 1 103 ? 12.545 21.826 -21.053 1.00 90.00 103 LYS A O 1
ATOM 819 N N . ARG A 1 104 ? 12.904 19.754 -21.805 1.00 93.12 104 ARG A N 1
ATOM 820 C CA . ARG A 1 104 ? 11.675 19.642 -22.605 1.00 93.12 104 ARG A CA 1
ATOM 821 C C . ARG A 1 104 ? 10.739 18.625 -21.955 1.00 93.12 104 ARG A C 1
ATOM 823 O O . ARG A 1 104 ? 11.025 17.430 -21.990 1.00 93.12 104 ARG A O 1
ATOM 830 N N . TRP A 1 105 ? 9.618 19.085 -21.398 1.00 94.56 105 TRP A N 1
ATOM 831 C CA . TRP A 1 105 ? 8.626 18.222 -20.739 1.00 94.56 105 TRP A CA 1
ATOM 832 C C . TRP A 1 105 ? 8.066 17.083 -21.622 1.00 94.56 105 TRP A C 1
ATOM 834 O O . TRP A 1 105 ? 7.847 16.003 -21.072 1.00 94.56 105 TRP A O 1
ATOM 844 N N . PRO A 1 106 ? 7.920 17.209 -22.964 1.00 94.94 106 PRO A N 1
ATOM 845 C CA . PRO A 1 106 ? 7.430 16.093 -23.778 1.00 94.94 106 PRO A CA 1
ATOM 846 C C . PRO A 1 106 ? 8.377 14.888 -23.751 1.00 94.94 106 PRO A C 1
ATOM 848 O O . PRO A 1 106 ? 7.937 13.740 -23.760 1.00 94.94 106 PRO A O 1
ATOM 851 N N . CYS A 1 107 ? 9.688 15.133 -23.646 1.00 92.00 107 CYS A N 1
ATOM 852 C CA . CYS A 1 107 ? 10.677 14.065 -23.539 1.00 92.00 107 CYS A CA 1
ATOM 853 C C . CYS A 1 107 ? 10.528 13.272 -22.231 1.00 92.00 107 CYS A C 1
ATOM 855 O O . CYS A 1 107 ? 10.805 12.077 -22.215 1.00 92.00 107 CYS A O 1
ATOM 857 N N . VAL A 1 108 ? 10.053 13.901 -21.149 1.00 91.12 108 VAL A N 1
ATOM 858 C CA . VAL A 1 108 ? 9.781 13.211 -19.876 1.00 91.12 108 VAL A CA 1
ATOM 859 C C . VAL A 1 108 ? 8.670 12.180 -20.063 1.00 91.12 108 VAL A C 1
ATOM 861 O O . VAL A 1 108 ? 8.832 11.031 -19.658 1.00 91.12 108 VAL A O 1
ATOM 864 N N . ILE A 1 109 ? 7.581 12.555 -20.742 1.00 92.50 109 ILE A N 1
ATOM 865 C CA . ILE A 1 109 ? 6.478 11.636 -21.054 1.00 92.50 109 ILE A CA 1
ATOM 866 C C . ILE A 1 109 ? 6.965 10.495 -21.944 1.00 92.50 109 ILE A C 1
ATOM 868 O O . ILE A 1 109 ? 6.686 9.334 -21.652 1.00 92.50 109 ILE A O 1
ATOM 872 N N . PHE A 1 110 ? 7.738 10.807 -22.988 1.00 92.94 110 PHE A N 1
ATOM 873 C CA . PHE A 1 110 ? 8.302 9.797 -23.881 1.00 92.94 110 PHE A CA 1
ATOM 874 C C . PHE A 1 110 ? 9.124 8.742 -23.124 1.00 92.94 110 PHE A C 1
ATOM 876 O O . PHE A 1 110 ? 8.907 7.542 -23.299 1.00 92.94 110 PHE A O 1
ATOM 883 N N . TYR A 1 111 ? 10.019 9.161 -22.224 1.00 91.31 111 TYR A N 1
ATOM 884 C CA . TYR A 1 111 ? 10.808 8.214 -21.436 1.00 91.31 111 TYR A CA 1
ATOM 885 C C . TYR A 1 111 ? 9.973 7.430 -20.418 1.00 91.31 111 TYR A C 1
ATOM 887 O O . TYR A 1 111 ? 10.229 6.242 -20.213 1.00 91.31 111 TYR A O 1
ATOM 895 N N . SER A 1 112 ? 8.951 8.045 -19.818 1.00 91.06 112 SER A N 1
ATOM 896 C CA . SER A 1 112 ? 8.002 7.336 -18.952 1.00 91.06 112 SER A CA 1
ATOM 897 C C . SER A 1 112 ? 7.254 6.239 -19.714 1.00 91.06 112 SER A C 1
ATOM 899 O O . SER A 1 112 ? 7.187 5.104 -19.242 1.00 91.06 112 SER A O 1
ATOM 901 N N . LEU A 1 113 ? 6.773 6.530 -20.928 1.00 93.38 113 LEU A N 1
ATOM 902 C CA . LEU A 1 113 ? 6.130 5.540 -21.797 1.00 93.38 113 LEU A CA 1
ATOM 903 C C . LEU A 1 113 ? 7.090 4.409 -22.178 1.00 93.38 113 LEU A C 1
ATOM 905 O O . LEU A 1 113 ? 6.716 3.241 -22.096 1.00 93.38 113 LEU A O 1
ATOM 909 N N . MET A 1 114 ? 8.344 4.725 -22.517 1.00 91.56 114 MET A N 1
ATOM 910 C CA . MET A 1 114 ? 9.368 3.707 -22.780 1.00 91.56 114 MET A CA 1
ATOM 911 C C . MET A 1 114 ? 9.628 2.806 -21.567 1.00 91.56 114 MET A C 1
ATOM 913 O O . MET A 1 114 ? 9.758 1.588 -21.716 1.00 91.56 114 MET A O 1
ATOM 917 N N . ASN A 1 115 ? 9.700 3.385 -20.364 1.00 89.25 115 ASN A N 1
ATOM 918 C CA . ASN A 1 115 ? 9.881 2.625 -19.132 1.00 89.25 115 ASN A CA 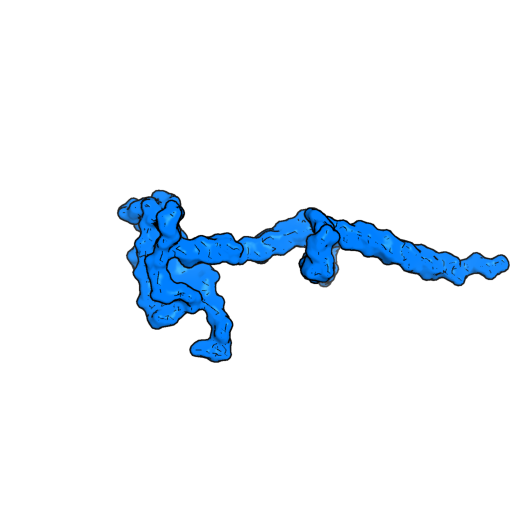1
ATOM 919 C C . ASN A 1 115 ? 8.718 1.653 -18.908 1.00 89.25 115 ASN A C 1
ATOM 921 O O . ASN A 1 115 ? 8.980 0.476 -18.665 1.00 89.25 115 ASN A O 1
ATOM 925 N N . ILE A 1 116 ? 7.468 2.105 -19.054 1.00 91.25 116 ILE A N 1
ATOM 926 C CA . ILE A 1 116 ? 6.265 1.270 -18.898 1.00 91.25 116 ILE A CA 1
ATOM 927 C C . ILE A 1 116 ? 6.215 0.177 -19.973 1.00 91.25 116 ILE A C 1
ATOM 929 O O . ILE A 1 116 ? 6.069 -1.002 -19.645 1.00 91.25 116 ILE A O 1
ATOM 933 N N . ALA A 1 117 ? 6.431 0.534 -21.243 1.00 91.81 117 ALA A N 1
ATOM 934 C CA . ALA A 1 117 ? 6.454 -0.411 -22.360 1.00 91.81 117 ALA A CA 1
ATOM 935 C C . ALA A 1 117 ? 7.482 -1.528 -22.133 1.00 91.81 117 ALA A C 1
ATOM 937 O O . ALA A 1 117 ? 7.206 -2.701 -22.376 1.00 91.81 117 ALA A O 1
ATOM 938 N N . GLY A 1 118 ? 8.647 -1.187 -21.579 1.00 89.06 118 GLY A N 1
ATOM 939 C CA . GLY A 1 118 ? 9.659 -2.165 -21.210 1.00 89.06 118 GLY A CA 1
ATOM 940 C C . GLY A 1 118 ? 9.257 -3.128 -20.093 1.00 89.06 118 GLY A C 1
ATOM 941 O O . GLY A 1 118 ? 9.784 -4.237 -20.046 1.00 89.06 118 GLY A O 1
ATOM 942 N N . ILE A 1 119 ? 8.394 -2.713 -19.152 1.00 88.31 119 ILE A N 1
ATOM 943 C CA . ILE A 1 119 ? 7.900 -3.593 -18.076 1.00 88.31 119 ILE A CA 1
ATOM 944 C C . ILE A 1 119 ? 6.890 -4.543 -18.706 1.00 88.31 119 ILE A C 1
ATOM 946 O O . ILE A 1 119 ? 7.040 -5.754 -18.583 1.00 88.31 119 ILE A O 1
ATOM 950 N N . ASN A 1 120 ? 5.940 -4.001 -19.467 1.00 91.12 120 ASN A N 1
ATOM 951 C CA . ASN A 1 120 ? 4.896 -4.782 -20.126 1.00 91.12 120 ASN A CA 1
ATOM 952 C C . ASN A 1 120 ? 5.481 -5.817 -21.098 1.00 91.12 120 ASN A C 1
ATOM 954 O O . ASN A 1 120 ? 5.075 -6.975 -21.072 1.00 91.12 120 ASN A O 1
ATOM 958 N N . ALA A 1 121 ? 6.494 -5.449 -21.889 1.00 89.62 121 ALA A N 1
ATOM 959 C CA . ALA A 1 121 ? 7.191 -6.384 -22.773 1.00 89.62 121 ALA A CA 1
ATOM 960 C C . ALA A 1 121 ? 7.879 -7.524 -22.001 1.00 89.62 121 ALA A C 1
ATOM 962 O O . ALA A 1 121 ? 7.885 -8.666 -22.457 1.00 89.62 121 ALA A O 1
ATOM 963 N N . GLN A 1 122 ? 8.442 -7.241 -20.820 1.00 84.75 122 GLN A N 1
ATOM 964 C CA . GLN A 1 122 ? 9.024 -8.277 -19.966 1.00 84.75 122 GLN A CA 1
ATOM 965 C C . GLN A 1 122 ? 7.961 -9.208 -19.390 1.00 84.75 122 GLN A C 1
ATOM 967 O O . GLN A 1 122 ? 8.180 -10.416 -19.370 1.00 84.75 122 GLN A O 1
ATOM 972 N N . VAL A 1 123 ? 6.833 -8.659 -18.939 1.00 87.44 123 VAL A N 1
ATOM 973 C CA . VAL A 1 123 ? 5.703 -9.442 -18.431 1.00 87.44 123 VAL A CA 1
ATOM 974 C C . VAL A 1 123 ? 5.193 -10.386 -19.523 1.00 87.44 123 VAL A C 1
ATOM 976 O O . VAL A 1 123 ? 5.130 -11.590 -19.295 1.00 87.44 123 VAL A O 1
ATOM 979 N N . LEU A 1 124 ? 4.945 -9.878 -20.735 1.00 89.69 124 LEU A N 1
ATOM 980 C CA . LEU A 1 124 ? 4.523 -10.691 -21.884 1.00 89.69 124 LEU A CA 1
ATOM 981 C C . LEU A 1 124 ? 5.540 -11.781 -22.246 1.00 89.69 124 LEU A C 1
ATOM 983 O O . LEU A 1 124 ? 5.160 -12.927 -22.478 1.00 89.69 124 LEU A O 1
ATOM 987 N N . TYR A 1 125 ? 6.834 -11.453 -22.261 1.00 86.25 125 TYR A N 1
ATOM 988 C CA . TYR A 1 125 ? 7.879 -12.441 -22.528 1.00 86.25 125 TYR A CA 1
ATOM 989 C C . TYR A 1 125 ? 7.904 -13.550 -21.467 1.00 86.25 125 TYR A C 1
ATOM 991 O O . TYR A 1 125 ? 8.005 -14.723 -21.814 1.00 86.25 125 TYR A O 1
ATOM 999 N N . ALA A 1 126 ? 7.797 -13.192 -20.183 1.00 85.81 126 ALA A N 1
ATOM 1000 C CA . ALA A 1 126 ? 7.774 -14.158 -19.087 1.00 85.81 126 ALA A CA 1
ATOM 1001 C C . ALA A 1 126 ? 6.545 -15.080 -19.158 1.00 85.81 126 ALA A C 1
ATOM 1003 O O . ALA A 1 126 ? 6.679 -16.276 -18.924 1.00 85.81 126 ALA A O 1
ATOM 1004 N N . PHE A 1 127 ? 5.380 -14.548 -19.548 1.00 87.00 127 PHE A N 1
ATOM 1005 C CA . PHE A 1 127 ? 4.183 -15.355 -19.808 1.00 87.00 127 PHE A CA 1
ATOM 1006 C C . PHE A 1 127 ? 4.358 -16.308 -20.997 1.00 87.00 127 PHE A C 1
ATOM 1008 O O . PHE A 1 127 ? 3.918 -17.450 -20.933 1.00 87.00 127 PHE A O 1
ATOM 1015 N N . SER A 1 128 ? 5.009 -15.862 -22.075 1.00 87.94 128 SER A N 1
ATOM 1016 C CA . SER A 1 128 ? 5.231 -16.690 -23.267 1.00 87.94 128 SER A CA 1
ATOM 1017 C C . SER A 1 128 ? 6.304 -17.767 -23.065 1.00 87.94 128 SER A C 1
ATOM 1019 O O . SER A 1 128 ? 6.222 -18.826 -23.685 1.00 87.94 128 SER A O 1
ATOM 1021 N N . LYS A 1 129 ? 7.313 -17.511 -22.222 1.00 84.12 129 LYS A N 1
ATOM 1022 C CA . LYS A 1 129 ? 8.431 -18.429 -21.960 1.00 84.12 129 LYS A CA 1
ATOM 1023 C C . LYS A 1 129 ? 8.695 -18.584 -20.455 1.00 84.12 129 LYS A C 1
ATOM 1025 O O . LYS A 1 129 ? 9.670 -18.020 -19.955 1.00 84.12 129 LYS A O 1
ATOM 1030 N N . PRO A 1 130 ? 7.881 -19.374 -19.731 1.00 76.31 130 PRO A N 1
ATOM 1031 C CA . PRO A 1 130 ? 8.000 -19.513 -18.278 1.00 76.31 130 PRO A CA 1
ATOM 1032 C C . PRO A 1 130 ? 9.314 -20.181 -17.840 1.00 76.31 130 PRO A C 1
ATOM 1034 O O . PRO A 1 130 ? 9.911 -19.758 -16.854 1.00 76.31 130 PRO A O 1
ATOM 1037 N N . ASN A 1 131 ? 9.817 -21.154 -18.609 1.00 76.56 131 ASN A N 1
ATOM 1038 C CA . ASN A 1 131 ? 11.056 -21.885 -18.289 1.00 76.56 131 ASN A CA 1
ATOM 1039 C C . ASN A 1 131 ? 12.340 -21.100 -18.617 1.00 76.56 131 ASN A C 1
ATOM 1041 O O . ASN A 1 131 ? 13.403 -21.415 -18.096 1.00 76.56 131 ASN A O 1
ATOM 1045 N N . ASP A 1 132 ? 12.230 -20.065 -19.453 1.00 71.69 132 ASP A N 1
ATOM 1046 C CA . ASP A 1 132 ? 13.327 -19.185 -19.887 1.00 71.69 132 ASP A CA 1
ATOM 1047 C C . ASP A 1 132 ? 13.127 -17.746 -19.383 1.00 71.69 132 ASP A C 1
ATOM 1049 O O . ASP A 1 132 ? 13.708 -16.789 -19.914 1.00 71.69 132 ASP A O 1
ATOM 1053 N N . ALA A 1 133 ? 12.267 -17.567 -18.375 1.00 62.12 133 ALA A N 1
ATOM 1054 C CA . ALA A 1 133 ? 11.936 -16.260 -17.841 1.00 62.12 133 ALA A CA 1
ATOM 1055 C C . ALA A 1 133 ? 13.220 -15.592 -17.316 1.00 62.12 133 ALA A C 1
ATOM 1057 O O . ALA A 1 133 ? 13.847 -16.069 -16.366 1.00 62.12 133 ALA A O 1
ATOM 1058 N N . PRO A 1 134 ? 13.672 -14.480 -17.922 1.00 60.88 134 PRO A N 1
ATOM 1059 C CA . PRO A 1 134 ? 14.913 -13.865 -17.514 1.00 60.88 134 PRO A CA 1
ATOM 1060 C C . PRO A 1 134 ? 14.706 -13.269 -16.124 1.00 60.88 134 PRO A C 1
ATOM 1062 O O . PRO A 1 134 ? 13.797 -12.465 -15.923 1.00 60.88 134 PRO A O 1
ATOM 1065 N N . ASN A 1 135 ? 15.616 -13.579 -15.196 1.00 61.19 135 ASN A N 1
ATOM 1066 C CA . ASN A 1 135 ? 15.585 -13.142 -13.790 1.00 61.19 135 ASN A CA 1
ATOM 1067 C C . ASN A 1 135 ? 15.578 -11.607 -13.561 1.00 61.19 135 ASN A C 1
ATOM 1069 O O . ASN A 1 135 ? 15.591 -11.143 -12.427 1.00 61.19 135 ASN A O 1
ATOM 1073 N N . ARG A 1 136 ? 15.602 -10.806 -14.632 1.00 59.12 136 ARG A N 1
ATOM 1074 C CA . ARG A 1 136 ? 15.372 -9.350 -14.746 1.00 59.12 136 ARG A CA 1
ATOM 1075 C C . ARG A 1 136 ? 15.663 -8.954 -16.188 1.00 59.12 136 ARG A C 1
ATOM 1077 O O . ARG A 1 136 ? 16.508 -9.608 -16.792 1.00 59.12 136 ARG A O 1
ATOM 1084 N N . ARG A 1 137 ? 15.022 -7.889 -16.707 1.00 56.81 137 ARG A N 1
ATOM 1085 C CA . ARG A 1 137 ? 15.186 -7.234 -18.038 1.00 56.81 137 ARG A CA 1
ATOM 1086 C C . ARG A 1 137 ? 16.510 -7.507 -18.796 1.00 56.81 137 ARG A C 1
ATOM 1088 O O . ARG A 1 137 ? 17.288 -6.599 -19.086 1.00 56.81 137 ARG A O 1
ATOM 1095 N N . ARG A 1 138 ? 16.747 -8.751 -19.213 1.00 52.19 138 ARG A N 1
ATOM 1096 C CA . ARG A 1 138 ? 17.800 -9.152 -20.158 1.00 52.19 138 ARG A CA 1
ATOM 1097 C C . ARG A 1 138 ? 17.338 -8.910 -21.592 1.00 52.19 138 ARG A C 1
ATOM 1099 O O . ARG A 1 138 ? 18.168 -8.787 -22.486 1.00 52.19 138 ARG A O 1
ATOM 1106 N N . ILE A 1 139 ? 16.030 -8.717 -21.774 1.00 52.00 139 ILE A N 1
ATOM 1107 C CA . ILE A 1 139 ? 15.394 -8.373 -23.044 1.00 52.00 139 ILE A CA 1
ATOM 1108 C C . ILE A 1 139 ? 16.029 -7.108 -23.621 1.00 52.00 139 ILE A C 1
ATOM 1110 O O . ILE A 1 139 ? 16.472 -7.149 -24.756 1.00 52.00 139 ILE A O 1
ATOM 1114 N N . PHE A 1 140 ? 16.235 -6.045 -22.828 1.00 51.94 140 PHE A N 1
ATOM 1115 C CA . PHE A 1 140 ? 16.908 -4.829 -23.313 1.00 51.94 140 PHE A CA 1
ATOM 1116 C C . PHE A 1 140 ? 18.398 -5.003 -23.627 1.00 51.94 140 PHE A C 1
ATOM 1118 O O . PHE A 1 140 ? 18.940 -4.241 -24.423 1.00 51.94 140 PHE A O 1
ATOM 1125 N N . LYS A 1 141 ? 19.092 -5.979 -23.024 1.00 49.94 141 LYS A N 1
ATOM 1126 C CA . LYS A 1 141 ? 20.483 -6.288 -23.401 1.00 49.94 141 LYS A CA 1
ATOM 1127 C C . LYS A 1 141 ? 20.531 -7.022 -24.745 1.00 49.94 141 LYS A C 1
ATOM 1129 O O . LYS A 1 141 ? 21.381 -6.697 -25.572 1.00 49.94 141 LYS A O 1
ATOM 1134 N N . ASN A 1 142 ? 19.596 -7.941 -24.984 1.00 50.31 142 ASN A N 1
ATOM 1135 C CA . ASN A 1 142 ? 19.515 -8.701 -26.231 1.00 50.31 142 ASN A CA 1
ATOM 1136 C C . ASN A 1 142 ? 18.941 -7.854 -27.381 1.00 50.31 142 ASN A C 1
ATOM 1138 O O . ASN A 1 142 ? 19.511 -7.847 -28.468 1.00 50.31 142 ASN A O 1
ATOM 1142 N N . THR A 1 143 ? 17.904 -7.042 -27.147 1.00 53.03 143 THR A N 1
ATOM 1143 C CA . THR A 1 143 ? 17.364 -6.127 -28.168 1.00 53.03 143 THR A CA 1
ATOM 1144 C C . THR A 1 143 ? 18.335 -5.007 -28.521 1.00 53.03 143 THR A C 1
ATOM 1146 O O . THR A 1 143 ? 18.421 -4.655 -29.691 1.00 53.03 143 THR A O 1
ATOM 1149 N N . LYS A 1 144 ? 19.148 -4.500 -27.577 1.00 54.00 144 LYS A N 1
ATOM 1150 C CA . LYS A 1 144 ? 20.250 -3.576 -27.911 1.00 54.00 144 LYS A CA 1
ATOM 1151 C C . LYS A 1 144 ? 21.266 -4.202 -28.868 1.00 54.00 144 LYS A C 1
ATOM 1153 O O . LYS A 1 144 ? 21.776 -3.483 -29.719 1.00 54.00 144 LYS A O 1
ATOM 1158 N N . LYS A 1 145 ? 21.568 -5.504 -28.748 1.00 54.91 145 LYS A N 1
ATOM 1159 C CA . LYS A 1 145 ? 22.425 -6.209 -29.718 1.00 54.91 145 LYS A CA 1
ATOM 1160 C C . LYS A 1 145 ? 21.748 -6.291 -31.086 1.00 54.91 145 LYS A C 1
ATOM 1162 O O . LYS A 1 145 ? 22.357 -5.876 -32.061 1.00 54.91 145 LYS A O 1
ATOM 1167 N N . HIS A 1 146 ? 20.492 -6.733 -31.151 1.00 53.84 146 HIS A N 1
ATOM 1168 C CA . HIS A 1 146 ? 19.769 -6.855 -32.423 1.00 53.84 146 HIS A CA 1
ATOM 1169 C C . HIS A 1 146 ? 19.541 -5.506 -33.128 1.00 53.84 146 HIS A C 1
ATOM 1171 O O . HIS A 1 146 ? 19.812 -5.397 -34.317 1.00 53.84 146 HIS A O 1
ATOM 1177 N N . MET A 1 147 ? 19.132 -4.453 -32.407 1.00 54.78 147 MET A N 1
ATOM 1178 C CA . MET A 1 147 ? 18.981 -3.109 -32.986 1.00 54.78 147 MET A CA 1
ATOM 1179 C C . MET A 1 147 ? 20.313 -2.530 -33.458 1.00 54.78 147 MET A C 1
ATOM 1181 O O . MET A 1 147 ? 20.363 -1.941 -34.531 1.00 54.78 147 MET A O 1
ATOM 1185 N N . LYS A 1 148 ? 21.399 -2.701 -32.689 1.00 57.38 148 LYS A N 1
ATOM 1186 C CA . LYS A 1 148 ? 22.726 -2.256 -33.132 1.00 57.38 148 LYS A CA 1
ATOM 1187 C C . LYS A 1 148 ? 23.159 -2.980 -34.399 1.00 57.38 148 LYS A C 1
ATOM 1189 O O . LYS A 1 148 ? 23.645 -2.316 -35.298 1.00 57.38 148 LYS A O 1
ATOM 1194 N N . ILE A 1 149 ? 22.971 -4.298 -34.471 1.00 58.28 149 ILE A N 1
ATOM 1195 C CA . ILE A 1 149 ? 23.335 -5.101 -35.647 1.00 58.28 149 ILE A CA 1
ATOM 1196 C C . ILE A 1 149 ? 22.543 -4.650 -36.877 1.00 58.28 149 ILE A C 1
ATOM 1198 O O . ILE A 1 149 ? 23.142 -4.463 -37.926 1.00 58.28 149 ILE A O 1
ATOM 1202 N N . ASN A 1 150 ? 21.240 -4.390 -36.751 1.00 56.56 150 ASN A N 1
ATOM 1203 C CA . ASN A 1 150 ? 20.434 -3.924 -37.882 1.00 56.56 150 ASN A CA 1
ATOM 1204 C C . ASN A 1 150 ? 20.842 -2.516 -38.340 1.00 56.56 150 ASN A C 1
ATOM 1206 O O . ASN A 1 150 ? 21.091 -2.324 -39.520 1.00 56.56 150 ASN A O 1
ATOM 1210 N N . VAL A 1 151 ? 21.038 -1.567 -37.416 1.00 58.94 151 VAL A N 1
ATOM 1211 C CA . VAL A 1 151 ? 21.504 -0.208 -37.758 1.00 58.94 151 VAL A CA 1
ATOM 1212 C C . VAL A 1 151 ? 22.922 -0.221 -38.347 1.00 58.94 151 VAL A C 1
ATOM 1214 O O . VAL A 1 151 ? 23.214 0.541 -39.262 1.00 58.94 151 VAL A O 1
ATOM 1217 N N . LEU A 1 152 ? 23.817 -1.086 -37.857 1.00 57.59 152 LEU A N 1
ATOM 1218 C CA . LEU A 1 152 ? 25.147 -1.286 -38.445 1.00 57.59 152 LEU A CA 1
ATOM 1219 C C . LEU A 1 152 ? 25.053 -1.894 -39.850 1.00 57.59 152 LEU A C 1
ATOM 1221 O O . LEU A 1 152 ? 25.738 -1.421 -40.747 1.00 57.59 152 LEU A O 1
ATOM 1225 N N . ASN A 1 153 ? 24.189 -2.886 -40.063 1.00 57.25 153 ASN A N 1
ATOM 1226 C CA . ASN A 1 153 ? 23.995 -3.513 -41.371 1.00 57.25 153 ASN A CA 1
ATOM 1227 C C . ASN A 1 153 ? 23.342 -2.566 -42.390 1.00 57.25 153 ASN A C 1
ATOM 1229 O O . ASN A 1 153 ? 23.703 -2.610 -43.564 1.00 57.25 153 ASN A O 1
ATOM 1233 N N . ASP A 1 154 ? 22.438 -1.690 -41.952 1.00 56.38 154 ASP A N 1
ATOM 1234 C CA . ASP A 1 154 ? 21.827 -0.661 -42.799 1.00 56.38 154 ASP A CA 1
ATOM 1235 C C . ASP A 1 154 ? 22.841 0.439 -43.163 1.00 56.38 154 ASP A C 1
ATOM 1237 O O . ASP A 1 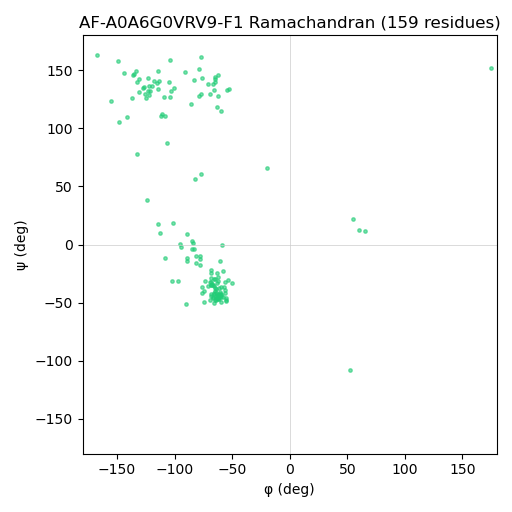154 ? 22.872 0.897 -44.303 1.00 56.38 154 ASP A O 1
ATOM 1241 N N . ASN A 1 155 ? 23.749 0.792 -42.244 1.00 54.12 155 ASN A N 1
ATOM 1242 C CA . ASN A 1 155 ? 24.827 1.760 -42.491 1.00 54.12 155 ASN A CA 1
ATOM 1243 C C . ASN A 1 155 ? 26.023 1.189 -43.286 1.00 54.12 155 ASN A C 1
ATOM 1245 O O . ASN A 1 155 ? 26.862 1.960 -43.742 1.00 54.12 155 ASN A O 1
ATOM 1249 N N . ILE A 1 156 ? 26.129 -0.135 -43.462 1.00 53.28 156 ILE A N 1
ATOM 1250 C CA . ILE A 1 156 ? 27.219 -0.800 -44.212 1.00 53.28 156 ILE A CA 1
ATOM 1251 C C . ILE A 1 156 ? 26.835 -1.067 -45.687 1.00 53.28 156 ILE A C 1
ATOM 1253 O O . ILE A 1 156 ? 27.659 -1.529 -46.474 1.00 53.28 156 ILE A O 1
ATOM 1257 N N . ARG A 1 157 ? 25.612 -0.737 -46.129 1.00 55.12 157 ARG A N 1
ATOM 1258 C CA . ARG A 1 157 ? 25.145 -1.058 -47.495 1.00 55.12 157 ARG A CA 1
ATOM 1259 C C . ARG A 1 157 ? 25.532 -0.087 -48.623 1.00 55.12 157 ARG A C 1
ATOM 1261 O O . ARG A 1 157 ? 25.174 -0.367 -49.761 1.00 55.12 157 ARG A O 1
ATOM 1268 N N . ILE A 1 158 ? 26.288 0.987 -48.387 1.00 55.69 158 ILE A N 1
ATOM 1269 C CA . ILE A 1 158 ? 26.816 1.874 -49.450 1.00 55.69 158 ILE A CA 1
ATOM 1270 C C . ILE A 1 158 ? 28.164 2.406 -48.932 1.00 55.69 158 ILE A C 1
ATOM 1272 O O . ILE A 1 158 ? 28.178 3.119 -47.941 1.00 55.69 158 ILE A O 1
ATOM 1276 N N . THR A 1 159 ? 29.338 1.974 -49.393 1.00 46.78 159 THR A N 1
ATOM 1277 C CA . THR A 1 159 ? 29.948 2.230 -50.706 1.00 46.78 159 THR A CA 1
ATOM 1278 C C . THR A 1 159 ? 30.942 1.114 -51.070 1.00 46.78 159 THR A C 1
ATOM 1280 O O . THR A 1 159 ? 31.924 0.902 -50.357 1.00 46.78 159 THR A O 1
ATOM 1283 N N . LYS A 1 160 ? 30.748 0.454 -52.215 1.00 39.69 160 LYS A N 1
ATOM 1284 C CA . LYS A 1 160 ? 31.863 -0.081 -53.010 1.00 39.69 160 LYS A CA 1
ATOM 1285 C C . LYS A 1 160 ? 31.962 0.792 -54.260 1.00 39.69 160 LYS A C 1
ATOM 1287 O O . LYS A 1 160 ? 31.025 0.798 -55.054 1.00 39.69 160 LYS A O 1
ATOM 1292 N N . SER A 1 161 ? 33.035 1.577 -54.338 1.00 43.59 161 SER A N 1
ATOM 1293 C CA . SER A 1 161 ? 33.598 2.039 -55.609 1.00 43.59 161 SER A CA 1
ATOM 1294 C C . SER A 1 161 ? 34.421 0.914 -56.219 1.00 43.59 161 SER A C 1
ATOM 1296 O O . SER A 1 161 ? 34.876 0.042 -55.443 1.00 43.59 161 SER A O 1
#

Solvent-accessible surface area (backbone atoms only — not comparable to full-atom values): 9791 Å² total; per-residue (Å²): 128,99,59,102,71,71,47,74,47,79,53,69,88,86,46,88,88,58,58,76,89,55,49,70,47,85,85,57,57,64,62,40,75,46,73,46,79,54,97,70,31,29,38,36,23,34,17,86,41,81,72,39,56,51,34,36,43,26,47,72,48,94,69,88,53,57,38,89,85,78,57,41,48,44,70,57,55,55,44,62,73,56,68,48,60,62,60,52,51,53,50,50,37,67,76,64,53,74,65,71,97,69,96,49,71,70,58,55,54,52,29,51,51,51,34,51,51,56,49,53,52,49,52,52,48,34,70,76,33,68,94,71,45,64,99,56,83,50,63,63,61,53,48,52,50,54,52,50,51,50,55,51,56,64,66,64,73,72,83,84,132

Mean predicted aligned error: 10.47 Å

pLDDT: mean 83.09, std 15.05, range [39.69, 96.06]

Organism: Aphis craccivora (NCBI:txid307492)

Foldseek 3Di:
DVDPDKDKDWDDLPDPPDDPVLHFDQPDDAQDKDWDDDDQKIWMWHHPDGRDIIIMMISVDDDQDADPPPRHGVSVVVCVVPVCPVVVLVVQCVVDFPDDDDPDVVSVVVRSVVSNVQVVVLVVVCVVCVPPNPPDSCVVVVVVVVVVVVVVVVVPPDDDD

Sequence (161 aa):
MQKQITLVGTLKKNKREIPPEFLPHKNKAVSSSIFGFQKDKMLTSYVPRKNKTVILLSTMHDKGSLDNFTKKPEIIMDYNSTKGGVDIVDKMCATYTVSRIMKRWPCVIFYSLMNIAGINAQVLYAFSKPNDAPNRRRIFKNTKKHMKINVLNDNIRITKS

Secondary structure (DSSP, 8-state):
--S----EEEE-TT-TTS-GGGS--TTPPTT-EEEEEETTEEEEEEEEETTEEEEEEESS--S--B-TTT--BHHHHHHHHHTTHHHHHHHHHHHT------S-HHHHHHHHHHHHHHHHHHHHHHHH-GGG--SS--HHHHHHHHHHHHHHHHHTSS---